Protein AF-A0A3C1ZRZ1-F1 (afdb_monomer)

Radius of gyration: 20.9 Å; Cα contacts (8 Å, |Δi|>4): 42; chains: 1; bounding box: 38×24×56 Å

Foldseek 3Di:
DVLVCVVVVDQEDDDPPDDPVLVVVQVVQVVVVHGYYDPVCVVVVVVSVVVVVVVVVVQVPDDPLRNQLVVCVVVPDDPVRSCVVVVD

Secondary structure (DSSP, 8-state):
-HHHHHHTT-SEE--TT--HHHHHHHHHHHHTT--EE-HHHHHHHHHHHHHHHHHHHHHHTS-HHHHHHHHHHHTT--HHHHHHHHT-

Nearest PDB structures (foldseek):
  4e7p-assembly2_A  TM=9.196E-01  e=2.810E-01  Streptococcus pneumoniae R6
  5hev-assembly1_A  TM=4.861E-01  e=2.804E-02  Enterococcus faecium SD3B-2
  7ve6-assembly1_B  TM=8.287E-01  e=4.220E-01  Staphylococcus aureus subsp. aureus Mu50
  6zii-assembly1_B  TM=7.839E-01  e=3.943E-01  Salmonella enterica subsp. enterica serovar Typhimurium
  6zil-assembly1_B  TM=7.740E-01  e=5.922E-01  Salmonella enterica subsp. enterica serovar Typhimurium str. LT2

Sequen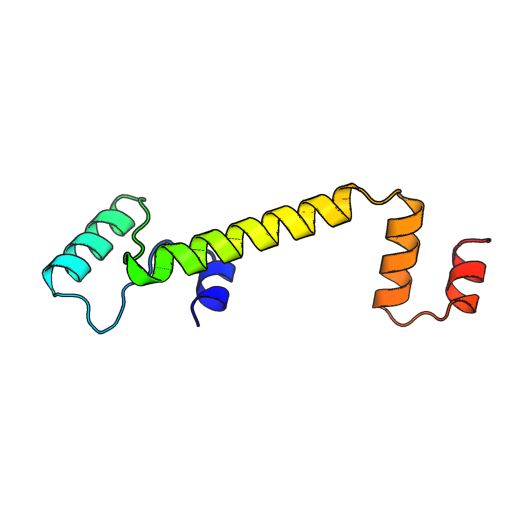ce (88 aa):
PLRTALSYGVRGYVLKNATQDVLVEAITQVAGGGNYFHQPIQDQMLAYFRGKKEAGAALSNLSERELEIIKEIAVGGSSVDIAERLHL

pLDDT: mean 85.67, std 5.1, range [73.0, 95.12]

Structure (mmCIF, N/CA/C/O backbone):
data_AF-A0A3C1ZRZ1-F1
#
_entry.id   AF-A0A3C1ZRZ1-F1
#
loop_
_atom_site.group_PDB
_atom_site.id
_atom_site.type_symbol
_atom_site.label_atom_id
_atom_site.label_alt_id
_atom_site.label_comp_id
_atom_site.label_asym_id
_atom_site.label_entity_id
_atom_site.label_seq_id
_atom_site.pdbx_PDB_ins_code
_atom_site.Cartn_x
_atom_site.Cartn_y
_atom_site.Cartn_z
_atom_site.occupancy
_atom_site.B_iso_or_equiv
_atom_s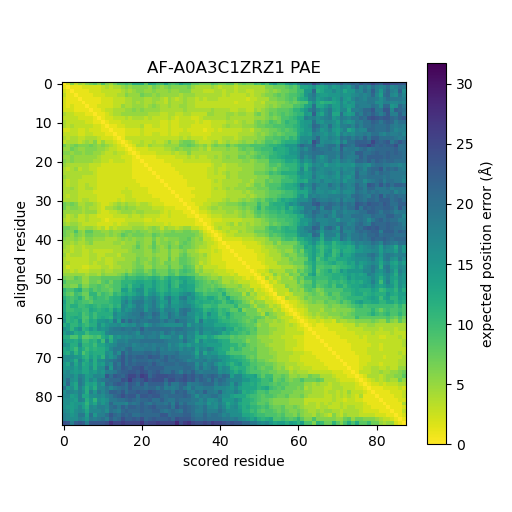ite.auth_seq_id
_atom_site.auth_comp_id
_atom_site.auth_asym_id
_atom_site.auth_atom_id
_atom_site.pdbx_PDB_model_num
ATOM 1 N N . PRO A 1 1 ? 0.144 -11.754 2.865 1.00 77.56 1 PRO A N 1
ATOM 2 C CA . PRO A 1 1 ? -1.219 -11.408 3.344 1.00 77.56 1 PRO A CA 1
ATOM 3 C C . PRO A 1 1 ? -1.407 -9.897 3.550 1.00 77.56 1 PRO A C 1
ATOM 5 O O . PRO A 1 1 ? -2.233 -9.317 2.857 1.00 77.56 1 PRO A O 1
ATOM 8 N N . LEU A 1 2 ? -0.613 -9.244 4.413 1.00 84.00 2 LEU A N 1
ATOM 9 C CA . LEU A 1 2 ? -0.748 -7.803 4.682 1.00 84.00 2 LEU A CA 1
ATOM 10 C C . LEU A 1 2 ? -0.502 -6.933 3.437 1.00 84.00 2 LEU A C 1
ATOM 12 O O . LEU A 1 2 ? -1.356 -6.129 3.092 1.00 84.00 2 LEU A O 1
ATOM 16 N N . ARG A 1 3 ? 0.609 -7.137 2.708 1.00 83.25 3 ARG A N 1
ATOM 17 C CA . ARG A 1 3 ? 0.906 -6.388 1.464 1.00 83.25 3 ARG A CA 1
ATOM 18 C C . ARG A 1 3 ? -0.216 -6.488 0.425 1.00 83.25 3 ARG A C 1
ATOM 20 O O . ARG A 1 3 ? -0.549 -5.491 -0.199 1.00 83.25 3 ARG A O 1
ATOM 27 N N . THR A 1 4 ? -0.797 -7.677 0.271 1.00 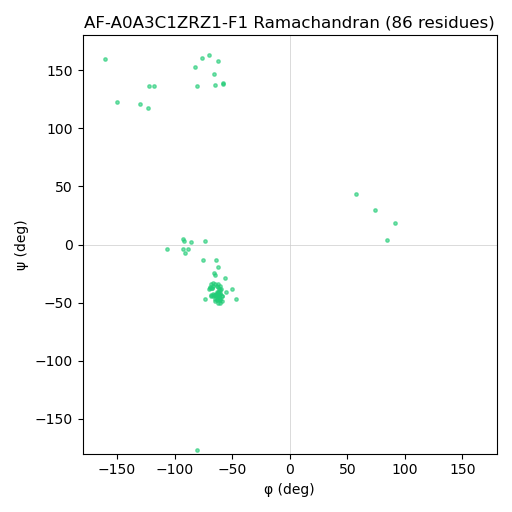85.75 4 THR A N 1
ATOM 28 C CA . THR A 1 4 ? -1.920 -7.935 -0.641 1.00 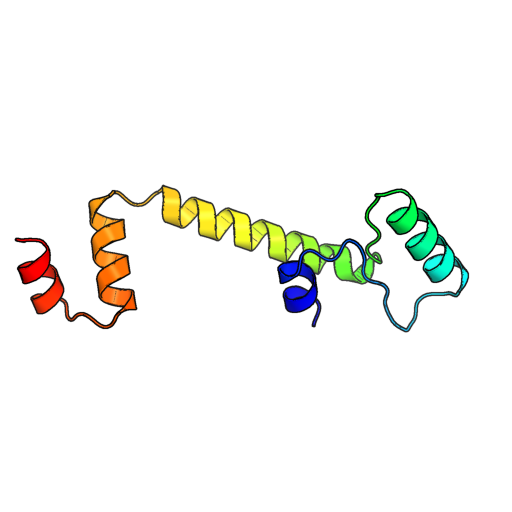85.75 4 THR A CA 1
ATOM 29 C C . THR A 1 4 ? -3.184 -7.198 -0.194 1.00 85.75 4 THR A C 1
ATOM 31 O O . THR A 1 4 ? -3.862 -6.580 -1.004 1.00 85.75 4 THR A O 1
ATOM 34 N N . ALA A 1 5 ? -3.485 -7.202 1.105 1.00 86.69 5 ALA A N 1
ATOM 35 C CA . ALA A 1 5 ? -4.610 -6.447 1.646 1.00 86.69 5 ALA A CA 1
ATOM 36 C C . ALA A 1 5 ? -4.403 -4.931 1.454 1.00 86.69 5 ALA A C 1
ATOM 38 O O . ALA A 1 5 ? -5.293 -4.239 0.967 1.00 86.69 5 ALA A O 1
ATOM 39 N N . LEU A 1 6 ? -3.197 -4.424 1.732 1.00 86.25 6 LEU A N 1
ATOM 40 C CA . LEU A 1 6 ? -2.840 -3.020 1.511 1.00 86.25 6 LEU A CA 1
ATOM 41 C C . LEU A 1 6 ? -2.927 -2.620 0.030 1.00 86.25 6 LEU A C 1
ATOM 43 O O . LEU A 1 6 ? -3.379 -1.517 -0.265 1.00 86.25 6 LEU A O 1
ATOM 47 N N . SER A 1 7 ? -2.569 -3.503 -0.912 1.00 85.00 7 SER A N 1
ATOM 48 C CA . SER A 1 7 ? -2.733 -3.213 -2.344 1.00 85.00 7 SER A CA 1
ATOM 49 C C . SER A 1 7 ? -4.193 -3.092 -2.783 1.00 85.00 7 SER A C 1
ATOM 51 O O . SER A 1 7 ? -4.458 -2.391 -3.753 1.00 85.00 7 SER A O 1
ATOM 53 N N . TYR A 1 8 ? -5.133 -3.711 -2.061 1.00 89.12 8 TYR A N 1
ATOM 54 C CA . TYR A 1 8 ? -6.572 -3.563 -2.302 1.00 89.12 8 TYR A CA 1
ATOM 55 C C . TYR A 1 8 ? -7.196 -2.351 -1.592 1.00 89.12 8 TYR A C 1
ATOM 57 O O . TYR A 1 8 ? -8.402 -2.143 -1.691 1.00 89.12 8 TYR A O 1
ATOM 65 N N . GLY A 1 9 ? -6.404 -1.541 -0.879 1.00 84.25 9 GLY A N 1
ATOM 66 C CA . GLY A 1 9 ? -6.898 -0.322 -0.235 1.00 84.25 9 GLY A CA 1
ATOM 67 C C . GLY A 1 9 ? -7.740 -0.575 1.017 1.00 84.25 9 GLY A C 1
ATOM 68 O O . GLY A 1 9 ? -8.640 0.204 1.326 1.00 84.25 9 GLY A O 1
ATOM 69 N N . VAL A 1 10 ? -7.470 -1.663 1.745 1.00 90.06 10 VAL A N 1
ATOM 70 C CA . VAL A 1 10 ? -8.153 -1.938 3.017 1.00 90.06 10 VAL A CA 1
ATOM 71 C C . VAL A 1 10 ? -7.959 -0.793 4.016 1.00 90.06 10 VAL A C 1
ATOM 73 O O . VAL A 1 10 ? -6.860 -0.261 4.173 1.00 90.06 10 VAL A O 1
ATOM 76 N N . ARG A 1 11 ? -9.034 -0.450 4.731 1.00 87.06 11 ARG A N 1
ATOM 77 C CA . ARG A 1 11 ? -9.038 0.584 5.782 1.00 87.06 11 ARG A CA 1
ATOM 78 C C . ARG A 1 11 ? -8.744 0.042 7.178 1.00 87.06 11 ARG A C 1
ATOM 80 O O . ARG A 1 11 ? -8.545 0.816 8.105 1.00 87.06 11 ARG A O 1
ATOM 87 N N . GLY A 1 12 ? -8.670 -1.277 7.345 1.00 88.31 12 GLY A N 1
ATOM 88 C CA . GLY A 1 12 ? -8.207 -1.826 8.607 1.00 88.31 12 GLY A CA 1
ATOM 89 C C . GLY A 1 12 ? -7.729 -3.265 8.555 1.00 88.31 12 GLY A C 1
ATOM 90 O O . GLY A 1 12 ? -8.037 -4.011 7.624 1.00 88.31 12 GLY A O 1
ATOM 91 N N . TYR A 1 13 ? -6.931 -3.630 9.557 1.00 89.56 13 TYR A N 1
ATOM 92 C CA . TYR A 1 13 ? -6.364 -4.965 9.715 1.00 89.56 13 TYR A CA 1
ATOM 93 C C . TYR A 1 13 ? -6.154 -5.281 11.201 1.00 89.56 13 TYR A C 1
ATOM 95 O O . TYR A 1 13 ? -5.427 -4.579 11.911 1.00 89.56 13 TYR A O 1
ATOM 103 N N . VAL A 1 14 ? -6.773 -6.371 11.656 1.00 90.69 14 VAL A N 1
ATOM 104 C CA . VAL A 1 14 ? -6.741 -6.848 13.045 1.00 90.69 14 VAL A CA 1
ATOM 105 C C . VAL A 1 14 ? -6.084 -8.227 13.083 1.00 90.69 14 VAL A C 1
ATOM 107 O O . VAL A 1 14 ? -6.338 -9.073 12.223 1.00 90.69 14 VAL A O 1
ATOM 110 N N . LEU A 1 15 ? -5.201 -8.453 14.057 1.00 89.25 15 LEU A N 1
ATOM 111 C CA . LEU A 1 15 ? -4.557 -9.751 14.247 1.00 89.25 15 LEU A CA 1
ATOM 112 C C . LEU A 1 15 ? -5.465 -10.704 15.025 1.00 89.25 15 LEU A C 1
ATOM 114 O O . LEU A 1 15 ? -6.266 -10.290 15.852 1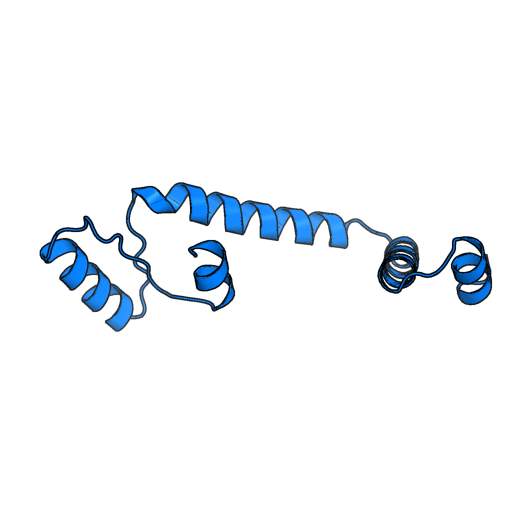.00 89.25 15 LEU A O 1
ATOM 118 N N . LYS A 1 16 ? -5.299 -12.008 14.794 1.00 87.06 16 LYS A N 1
ATOM 119 C CA . LYS A 1 16 ? -6.119 -13.051 15.435 1.00 87.06 16 LYS A CA 1
ATOM 120 C C . LYS A 1 16 ? -5.987 -13.104 16.964 1.00 87.06 16 LYS A C 1
ATOM 122 O O . LYS A 1 16 ? -6.837 -13.695 17.611 1.00 87.06 16 LYS A O 1
ATOM 127 N N . ASN A 1 17 ? -4.918 -12.537 17.521 1.00 86.69 17 ASN A N 1
ATOM 128 C CA . ASN A 1 17 ? -4.660 -12.457 18.960 1.00 86.69 17 ASN A CA 1
ATOM 129 C C . ASN A 1 17 ? -5.182 -11.159 19.600 1.00 86.69 17 ASN A C 1
ATOM 131 O O . ASN A 1 17 ? -4.899 -10.911 20.769 1.00 86.69 17 ASN A O 1
ATOM 135 N N . ALA A 1 18 ? -5.880 -10.315 18.838 1.00 86.38 18 ALA A N 1
ATOM 136 C CA . ALA A 1 18 ? -6.506 -9.116 19.368 1.00 86.38 18 ALA A CA 1
ATOM 137 C C . ALA A 1 18 ? -7.636 -9.468 20.345 1.00 86.38 18 ALA A C 1
ATOM 139 O O . ALA A 1 18 ? -8.338 -10.466 20.173 1.00 86.38 18 ALA A O 1
ATOM 140 N N . THR A 1 19 ? -7.819 -8.626 21.359 1.00 90.12 19 THR A N 1
ATOM 141 C CA . THR A 1 19 ? -8.942 -8.753 22.289 1.00 90.12 19 THR A CA 1
ATOM 142 C C . THR A 1 19 ? -10.258 -8.391 21.603 1.00 90.12 19 THR A C 1
ATOM 144 O O . THR A 1 19 ? -10.290 -7.749 20.550 1.00 90.12 19 THR A O 1
ATOM 147 N N . GLN A 1 20 ? -11.370 -8.794 22.216 1.00 91.19 20 GLN A N 1
ATOM 148 C CA . GLN A 1 20 ? -12.699 -8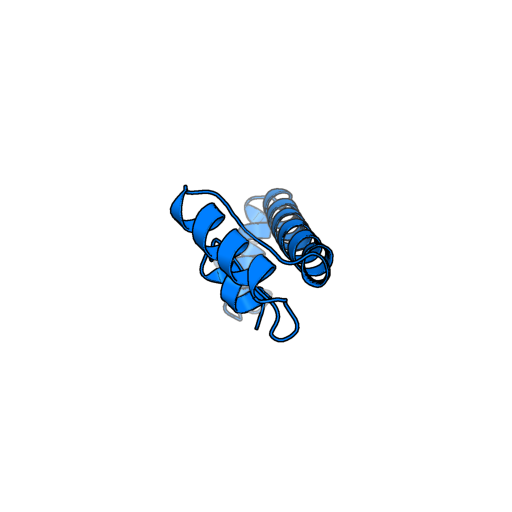.452 21.718 1.00 91.19 20 GLN A CA 1
ATOM 149 C C . GLN A 1 20 ? -12.914 -6.932 21.670 1.00 91.19 20 GLN A C 1
ATOM 151 O O . GLN A 1 20 ? -13.457 -6.431 20.688 1.00 91.19 20 GLN A O 1
ATOM 156 N N . ASP A 1 21 ? -12.410 -6.201 22.665 1.00 91.31 21 ASP A N 1
ATOM 157 C CA . ASP A 1 21 ? -12.505 -4.738 22.722 1.00 91.31 21 ASP A CA 1
ATOM 158 C C . ASP A 1 21 ? -11.783 -4.079 21.544 1.00 91.31 21 ASP A C 1
ATOM 160 O O . ASP A 1 21 ? -12.344 -3.212 20.877 1.00 91.31 21 ASP A O 1
ATOM 164 N N . VAL A 1 22 ? -10.579 -4.564 21.216 1.00 89.62 22 VAL A N 1
ATOM 165 C CA . VAL A 1 22 ? -9.806 -4.106 20.052 1.00 89.62 22 VAL A CA 1
ATOM 166 C C . VAL A 1 22 ? -10.568 -4.346 18.749 1.00 89.62 22 VAL A C 1
ATOM 168 O O . VAL A 1 22 ? -10.542 -3.513 17.843 1.00 89.62 22 VAL A O 1
ATOM 171 N N . LEU A 1 23 ? -11.260 -5.479 18.630 1.00 90.56 23 LEU A N 1
ATOM 172 C CA . LEU A 1 23 ? -12.054 -5.772 17.441 1.00 90.56 23 LEU A CA 1
ATOM 173 C C . LEU A 1 23 ? -13.244 -4.810 17.308 1.00 90.56 23 LEU A C 1
ATOM 175 O O . LEU A 1 23 ? -13.504 -4.303 16.216 1.00 90.56 23 LEU A O 1
ATOM 179 N N . VAL A 1 24 ? -13.952 -4.547 18.409 1.00 93.81 24 VAL A N 1
ATOM 180 C CA . VAL A 1 24 ? -15.089 -3.613 18.439 1.00 93.81 24 VAL A CA 1
ATOM 181 C C . VAL A 1 24 ? -14.631 -2.188 18.125 1.00 93.81 24 VAL A C 1
ATOM 183 O O . VAL A 1 24 ? -15.267 -1.501 17.322 1.00 93.81 24 VAL A O 1
ATOM 186 N N . GLU A 1 25 ? -13.504 -1.759 18.690 1.00 91.88 25 GLU A N 1
ATOM 187 C CA . GLU A 1 25 ? -12.878 -0.471 18.391 1.00 91.88 25 GLU A CA 1
ATOM 188 C C . GLU A 1 25 ? -12.539 -0.356 16.900 1.00 91.88 25 GLU A C 1
ATOM 190 O O . GLU A 1 25 ? -12.930 0.614 16.247 1.00 91.88 25 GLU A O 1
ATOM 195 N N . ALA A 1 26 ? -11.892 -1.379 16.333 1.00 91.62 26 ALA A N 1
ATOM 196 C CA . ALA A 1 26 ? -11.511 -1.403 14.926 1.00 91.62 26 ALA A CA 1
ATOM 197 C C . ALA A 1 26 ? -12.713 -1.269 13.985 1.00 91.62 26 ALA A C 1
ATOM 199 O O . ALA A 1 26 ? -12.671 -0.500 13.022 1.00 91.62 26 ALA A O 1
ATOM 200 N N . ILE A 1 27 ? -13.799 -1.993 14.270 1.00 92.81 27 ILE A N 1
ATOM 201 C CA . ILE A 1 27 ? -15.040 -1.914 13.491 1.00 92.81 27 ILE A CA 1
ATOM 202 C C . ILE A 1 27 ? -15.631 -0.508 13.584 1.00 92.81 27 ILE A C 1
ATOM 204 O O . ILE A 1 27 ? -15.964 0.086 12.559 1.00 92.81 27 ILE A O 1
ATOM 208 N N . THR A 1 28 ? -15.728 0.036 14.798 1.00 95.12 28 THR A N 1
ATOM 209 C CA . THR A 1 28 ? -16.332 1.352 15.046 1.00 95.12 28 THR A CA 1
ATOM 210 C C . THR A 1 28 ? -15.546 2.461 14.345 1.00 95.12 28 THR A C 1
ATOM 212 O O . THR A 1 28 ? -16.132 3.321 13.687 1.00 95.12 28 THR A O 1
ATOM 215 N N . GLN A 1 29 ? -14.212 2.413 14.406 1.00 94.06 29 GLN A N 1
ATOM 216 C CA . GLN A 1 29 ? -13.348 3.409 13.776 1.00 94.06 29 GLN A CA 1
ATOM 217 C C . GLN A 1 29 ? -13.447 3.373 12.245 1.00 94.06 29 GLN A C 1
ATOM 219 O O . GLN A 1 29 ? -13.560 4.423 11.609 1.00 94.06 29 GLN A O 1
ATOM 224 N N . VAL A 1 30 ? -13.446 2.178 11.645 1.00 94.12 30 VAL A N 1
ATOM 225 C CA . VAL A 1 30 ? -13.571 2.027 10.185 1.00 94.12 30 VAL A CA 1
ATOM 226 C C . VAL A 1 30 ? -14.975 2.401 9.703 1.00 94.12 30 VAL A C 1
ATOM 228 O O . VAL A 1 30 ? -15.111 3.017 8.644 1.00 94.12 30 VAL A O 1
ATOM 231 N N . ALA A 1 31 ? -16.018 2.093 10.480 1.00 92.50 31 ALA A N 1
ATOM 232 C CA . ALA A 1 31 ? -17.389 2.512 10.189 1.00 92.50 31 ALA A CA 1
ATOM 233 C C . ALA A 1 31 ? -17.540 4.044 10.191 1.00 92.50 31 ALA A C 1
ATOM 235 O O . ALA A 1 31 ? -18.269 4.587 9.364 1.00 92.50 31 ALA A O 1
ATOM 236 N N . GLY A 1 32 ? -16.794 4.744 11.052 1.00 93.44 32 GLY A N 1
ATOM 237 C CA . GLY A 1 32 ? -16.701 6.207 11.070 1.00 93.44 32 GLY A CA 1
ATOM 238 C C . GLY A 1 32 ? -15.880 6.823 9.928 1.00 93.44 32 GLY A C 1
ATOM 239 O O . GLY A 1 32 ? -15.689 8.035 9.905 1.00 93.44 32 GLY A O 1
ATOM 240 N N . GLY A 1 33 ? -15.368 6.018 8.990 1.00 89.25 33 GLY A N 1
ATOM 241 C CA . GLY A 1 33 ? -14.523 6.477 7.883 1.00 89.25 33 GLY A CA 1
ATOM 242 C C . GLY A 1 33 ? -13.039 6.615 8.234 1.00 89.25 33 GLY A C 1
ATOM 243 O O . GLY A 1 33 ? -12.255 7.051 7.391 1.00 89.25 33 GLY A O 1
ATOM 244 N N . GLY A 1 34 ? -12.648 6.232 9.451 1.00 89.25 34 GLY A N 1
ATOM 245 C CA . GLY A 1 34 ? -11.256 6.163 9.873 1.00 89.25 34 GLY A CA 1
ATOM 246 C C . GLY A 1 34 ? -10.554 4.891 9.396 1.00 89.25 34 GLY A C 1
ATOM 247 O O . G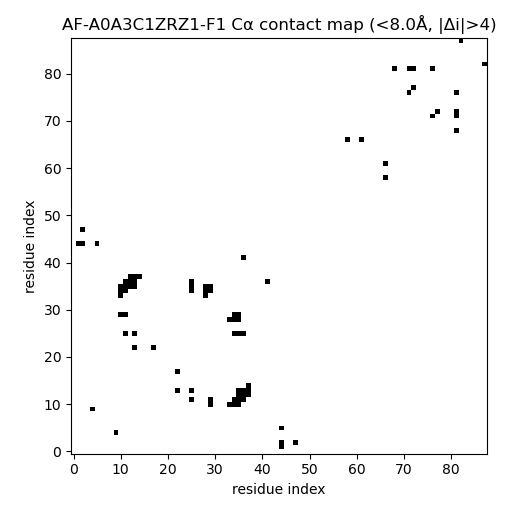LY A 1 34 ? -11.127 4.047 8.703 1.00 89.25 34 GLY A O 1
ATOM 248 N N . ASN A 1 35 ? -9.298 4.748 9.815 1.00 88.75 35 ASN A N 1
ATOM 249 C CA . ASN A 1 35 ? -8.493 3.564 9.551 1.00 88.75 35 ASN A CA 1
ATOM 250 C C . ASN A 1 35 ? -8.011 2.940 10.863 1.00 88.75 35 ASN A C 1
ATOM 252 O O . ASN A 1 35 ? -7.509 3.672 11.713 1.00 88.75 35 ASN A O 1
ATOM 256 N N . TYR A 1 36 ? -8.079 1.610 10.982 1.00 90.06 36 TYR A N 1
ATOM 257 C CA . TYR A 1 36 ? -7.592 0.876 12.157 1.00 90.06 36 TYR A CA 1
ATOM 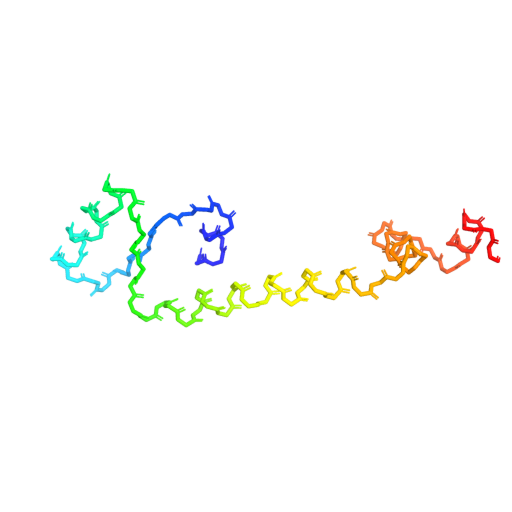258 C C . TYR A 1 36 ? -6.544 -0.171 11.776 1.00 90.06 36 TYR A C 1
ATOM 260 O O . TYR A 1 36 ? -6.849 -1.153 11.099 1.00 90.06 36 TYR A O 1
ATOM 268 N N . PHE A 1 37 ? -5.318 -0.032 12.275 1.00 87.69 37 PHE A N 1
ATOM 269 C CA . PHE A 1 37 ? -4.264 -1.029 12.081 1.00 87.69 37 PHE A CA 1
ATOM 270 C C . PHE A 1 37 ? -3.619 -1.384 13.414 1.00 87.69 37 PHE A C 1
ATOM 272 O O . PHE A 1 37 ? -3.059 -0.522 14.097 1.00 87.69 37 PHE A O 1
ATOM 279 N N . HIS A 1 38 ? -3.678 -2.670 13.763 1.00 85.75 38 HIS A N 1
ATOM 280 C CA . HIS A 1 38 ? -3.127 -3.173 15.017 1.00 85.75 38 HIS A CA 1
ATOM 281 C C . HIS A 1 38 ? -1.619 -2.864 15.128 1.00 85.75 38 HIS A C 1
ATOM 283 O O . HIS A 1 38 ? -0.871 -3.012 14.164 1.00 85.75 38 HIS A O 1
ATOM 289 N N . GLN A 1 39 ? -1.152 -2.454 16.307 1.00 81.12 39 GLN A N 1
ATOM 290 C CA . GLN A 1 39 ? 0.218 -1.959 16.540 1.00 81.12 39 GLN A CA 1
ATOM 291 C C . GLN A 1 39 ? 1.359 -2.816 15.932 1.00 81.12 39 GLN A C 1
ATOM 293 O O . GLN A 1 39 ? 2.188 -2.268 15.208 1.00 81.12 39 GLN A O 1
ATOM 298 N N . PRO A 1 40 ? 1.373 -4.155 16.084 1.00 79.12 40 PRO A N 1
ATOM 299 C CA . PRO A 1 40 ? 2.444 -5.025 15.588 1.00 79.12 40 PRO A CA 1
ATOM 300 C C . PRO A 1 40 ? 2.604 -5.061 14.061 1.00 79.12 40 PRO A C 1
ATOM 302 O O . PRO A 1 40 ? 3.587 -5.602 13.563 1.00 79.12 40 PRO A O 1
ATOM 305 N N . ILE A 1 41 ? 1.633 -4.550 13.298 1.00 83.00 41 ILE A N 1
ATOM 306 C CA . ILE A 1 41 ? 1.713 -4.488 11.830 1.00 83.00 41 ILE A CA 1
ATOM 307 C C . ILE A 1 41 ? 1.960 -3.069 11.305 1.00 83.00 41 ILE A C 1
ATOM 309 O O . ILE A 1 41 ? 2.132 -2.904 10.095 1.00 83.00 41 ILE A O 1
ATOM 313 N N . GLN A 1 42 ? 1.997 -2.056 12.179 1.00 82.25 42 GLN A N 1
ATOM 314 C CA . GLN A 1 42 ? 2.228 -0.667 11.773 1.00 82.25 42 GLN A CA 1
ATOM 315 C C . GLN A 1 42 ? 3.601 -0.497 11.118 1.00 82.25 42 GLN A C 1
ATOM 317 O O . GLN A 1 42 ? 3.691 0.136 10.069 1.00 82.25 42 GLN A O 1
ATOM 322 N N . ASP A 1 43 ? 4.644 -1.147 11.639 1.00 83.75 43 ASP A N 1
ATOM 323 C CA . ASP A 1 43 ? 5.985 -1.094 11.042 1.00 83.75 43 ASP A CA 1
ATOM 324 C C . ASP A 1 43 ? 6.016 -1.680 9.625 1.00 83.75 43 ASP A C 1
ATOM 326 O O . ASP A 1 43 ? 6.582 -1.089 8.704 1.00 83.75 43 ASP A O 1
ATOM 330 N N . GLN A 1 44 ? 5.344 -2.817 9.408 1.00 84.12 44 GLN A N 1
ATOM 331 C CA . GLN A 1 44 ? 5.245 -3.429 8.078 1.00 84.12 44 GLN A CA 1
ATOM 332 C C . GLN A 1 44 ? 4.440 -2.560 7.105 1.00 84.12 44 GLN A C 1
ATOM 334 O O . GLN A 1 44 ? 4.759 -2.492 5.916 1.00 84.12 44 GLN A O 1
ATOM 339 N N . MET A 1 45 ? 3.405 -1.882 7.602 1.00 84.75 45 MET A N 1
ATOM 340 C CA . MET A 1 45 ? 2.617 -0.928 6.828 1.00 84.75 45 MET A CA 1
ATOM 341 C C . MET A 1 45 ? 3.471 0.282 6.424 1.00 84.75 45 MET A C 1
ATOM 343 O O . MET A 1 45 ? 3.520 0.628 5.244 1.00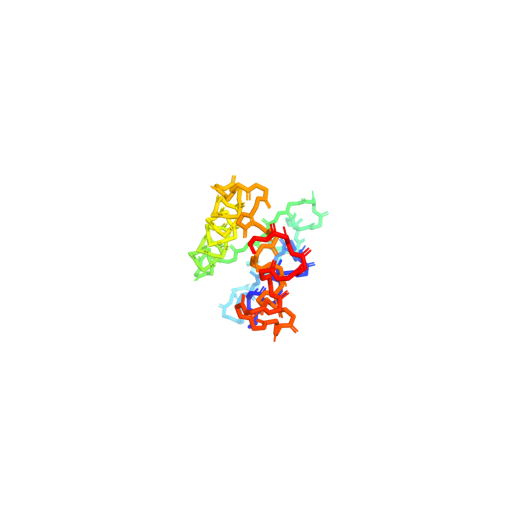 84.75 45 MET A O 1
ATOM 347 N N . LEU A 1 46 ? 4.198 0.884 7.369 1.00 84.00 46 LEU A N 1
ATOM 348 C CA . LEU A 1 46 ? 5.110 2.000 7.111 1.00 84.00 46 LEU A CA 1
ATOM 349 C C . LEU A 1 46 ? 6.190 1.619 6.094 1.00 84.00 46 LEU A C 1
ATOM 351 O O . LEU A 1 46 ? 6.434 2.377 5.154 1.00 84.00 46 LEU A O 1
ATOM 355 N N . ALA A 1 47 ? 6.786 0.433 6.228 1.00 85.44 47 ALA A N 1
ATOM 356 C CA . ALA A 1 47 ? 7.759 -0.086 5.272 1.00 85.44 47 ALA A CA 1
ATOM 357 C C . ALA A 1 47 ? 7.163 -0.239 3.861 1.00 85.44 47 ALA A C 1
ATOM 359 O O . ALA A 1 47 ? 7.795 0.151 2.879 1.00 85.44 47 ALA A O 1
ATOM 360 N N . TYR A 1 48 ? 5.925 -0.735 3.742 1.00 84.94 48 TYR A N 1
ATOM 361 C CA . TYR A 1 48 ? 5.236 -0.849 2.454 1.00 84.94 48 TYR A CA 1
ATOM 362 C C . TYR A 1 48 ? 5.035 0.516 1.778 1.00 84.94 48 TYR A C 1
ATOM 364 O O . TYR A 1 48 ? 5.333 0.666 0.591 1.00 84.94 48 TYR A O 1
ATOM 372 N N . PHE A 1 49 ? 4.569 1.525 2.521 1.00 82.62 49 PHE A N 1
ATOM 373 C CA . PHE A 1 49 ? 4.358 2.866 1.968 1.00 82.62 49 PHE A CA 1
ATOM 374 C C . PHE A 1 49 ? 5.667 3.581 1.629 1.00 82.62 49 PHE A C 1
ATOM 376 O O . PHE A 1 49 ? 5.733 4.247 0.594 1.00 82.62 49 PHE A O 1
ATOM 383 N N . ARG A 1 50 ? 6.718 3.411 2.444 1.00 84.31 50 ARG A N 1
ATOM 384 C CA . ARG A 1 50 ? 8.060 3.929 2.136 1.00 84.31 50 ARG A CA 1
ATOM 385 C C . ARG A 1 50 ? 8.605 3.328 0.845 1.00 84.31 50 ARG A C 1
ATOM 387 O O . ARG A 1 50 ? 8.937 4.087 -0.058 1.00 84.31 50 ARG A O 1
ATOM 394 N N . GLY A 1 51 ? 8.566 2.003 0.698 1.00 78.31 51 GLY A N 1
ATOM 395 C CA . GLY A 1 51 ? 9.015 1.341 -0.530 1.00 78.31 51 GLY A CA 1
ATOM 396 C C . GLY A 1 51 ? 8.222 1.772 -1.771 1.00 78.31 51 GLY A C 1
ATOM 397 O O . GLY A 1 51 ? 8.793 1.948 -2.843 1.00 78.31 51 GLY A O 1
ATOM 398 N N . LYS A 1 52 ? 6.910 2.021 -1.638 1.00 75.88 52 LYS A N 1
ATOM 399 C CA . LYS A 1 52 ? 6.083 2.533 -2.746 1.00 75.88 52 LYS A CA 1
ATOM 400 C C . LYS A 1 52 ? 6.470 3.965 -3.145 1.00 75.88 52 LYS A C 1
ATOM 402 O O . LYS A 1 52 ? 6.472 4.285 -4.331 1.00 75.88 52 LYS A O 1
ATOM 407 N N . LYS A 1 53 ? 6.817 4.812 -2.169 1.00 76.94 53 LYS A N 1
ATOM 408 C CA . LYS A 1 53 ? 7.305 6.179 -2.403 1.00 76.94 53 LYS A CA 1
ATOM 409 C C . LYS A 1 53 ? 8.690 6.178 -3.056 1.00 76.94 53 LYS A C 1
ATOM 411 O O . LYS A 1 53 ? 8.898 6.930 -3.999 1.00 76.94 53 LYS A O 1
ATOM 416 N N . GLU A 1 54 ? 9.602 5.330 -2.590 1.00 76.56 54 GLU A N 1
ATOM 417 C CA . GLU A 1 54 ? 10.954 5.192 -3.149 1.00 76.56 54 GLU A CA 1
ATOM 418 C C . GLU A 1 54 ? 10.931 4.666 -4.588 1.00 76.56 54 GLU A C 1
ATOM 420 O O . GLU A 1 54 ? 11.598 5.229 -5.450 1.00 76.56 54 GLU A O 1
ATOM 425 N N . ALA A 1 55 ? 10.104 3.657 -4.884 1.00 73.56 55 ALA A N 1
ATOM 426 C CA . ALA A 1 55 ? 9.934 3.156 -6.248 1.00 73.56 55 ALA A CA 1
ATOM 427 C C . ALA A 1 55 ? 9.368 4.230 -7.195 1.00 73.56 55 ALA A C 1
ATOM 429 O O . ALA A 1 55 ? 9.842 4.375 -8.320 1.00 73.56 55 ALA A O 1
ATOM 430 N N . GLY A 1 56 ? 8.388 5.014 -6.733 1.00 73.00 56 GLY A N 1
ATOM 431 C CA . GLY A 1 56 ? 7.874 6.158 -7.489 1.00 73.00 56 GLY A CA 1
ATOM 432 C C . GLY A 1 56 ? 8.941 7.228 -7.727 1.00 73.00 56 GLY A C 1
ATOM 433 O O . GLY A 1 56 ? 9.075 7.701 -8.850 1.00 73.00 56 GLY A O 1
ATOM 434 N N . ALA A 1 57 ? 9.734 7.551 -6.699 1.00 74.56 57 ALA A N 1
ATOM 435 C CA . ALA A 1 57 ? 10.817 8.530 -6.779 1.00 74.56 57 ALA A CA 1
ATOM 436 C C . ALA A 1 57 ? 11.923 8.111 -7.767 1.00 74.56 57 ALA A C 1
ATOM 438 O O . ALA A 1 57 ? 12.413 8.938 -8.534 1.00 74.56 57 ALA A O 1
ATOM 439 N N . ALA A 1 58 ? 12.285 6.825 -7.778 1.00 77.44 58 ALA A N 1
ATOM 440 C CA . ALA A 1 58 ? 13.264 6.272 -8.710 1.00 77.44 58 ALA A CA 1
ATOM 441 C C . ALA A 1 58 ? 12.796 6.392 -10.168 1.00 77.44 58 ALA A C 1
ATOM 443 O O . ALA A 1 58 ? 13.579 6.783 -11.025 1.00 77.44 58 ALA A O 1
ATOM 444 N N . LEU A 1 59 ? 11.513 6.126 -10.439 1.00 75.88 59 LEU A N 1
ATOM 445 C CA . LEU A 1 59 ? 10.938 6.278 -11.778 1.00 75.88 59 LEU A CA 1
ATOM 446 C C . LEU A 1 59 ? 10.854 7.745 -12.223 1.00 75.88 59 LEU A C 1
ATOM 448 O O . LEU A 1 59 ? 11.026 8.024 -13.403 1.00 75.88 59 LEU A O 1
ATOM 452 N N . SER A 1 60 ? 10.620 8.683 -11.300 1.00 76.31 60 SER A N 1
ATOM 453 C CA . SER A 1 60 ? 10.586 10.121 -11.612 1.00 76.31 60 SER A CA 1
ATOM 454 C C . SER A 1 60 ? 11.960 10.760 -11.835 1.00 76.31 60 SER A C 1
ATOM 456 O O . SER A 1 60 ? 12.018 11.880 -12.330 1.00 76.31 60 SER A O 1
ATOM 458 N N . ASN A 1 61 ? 13.052 10.077 -11.479 1.00 82.56 61 ASN A N 1
ATOM 459 C CA . ASN A 1 61 ? 14.419 10.554 -11.720 1.00 82.56 61 ASN A CA 1
ATOM 460 C C . ASN A 1 61 ? 14.978 10.130 -13.087 1.00 82.56 61 ASN A C 1
ATOM 462 O O . ASN A 1 61 ? 16.096 10.512 -13.423 1.00 82.56 61 ASN A O 1
ATOM 466 N N . LEU A 1 62 ? 14.232 9.332 -13.851 1.00 85.19 62 LEU A N 1
ATOM 467 C CA . LEU A 1 62 ? 14.620 8.918 -15.192 1.00 85.19 62 LEU A CA 1
ATOM 468 C C . LEU A 1 62 ? 14.291 10.027 -16.190 1.00 85.19 62 LEU A C 1
ATOM 470 O O . LEU A 1 62 ? 13.198 10.596 -16.166 1.00 85.19 62 LEU A O 1
ATOM 474 N N . SER A 1 63 ? 15.214 10.294 -17.106 1.00 87.38 63 SER A N 1
ATOM 475 C CA . SER A 1 63 ? 14.907 11.052 -18.316 1.00 87.38 63 SER A CA 1
ATOM 476 C C . SER A 1 63 ? 13.874 10.306 -19.165 1.00 87.38 63 SER A C 1
ATOM 478 O O . SER A 1 63 ? 13.741 9.081 -19.077 1.00 87.38 63 SER A O 1
ATOM 480 N N . GLU A 1 64 ? 13.157 11.030 -20.032 1.00 84.94 64 GLU A N 1
ATOM 481 C CA . GLU A 1 64 ? 12.190 10.424 -20.966 1.00 84.94 64 GLU A CA 1
ATOM 482 C C . GLU A 1 64 ? 12.814 9.253 -21.732 1.00 84.94 64 GLU A C 1
ATOM 484 O O . GLU A 1 64 ? 12.200 8.196 -21.883 1.00 84.94 64 GLU A O 1
ATOM 489 N N . ARG A 1 65 ? 14.089 9.408 -22.100 1.00 86.31 65 ARG A N 1
ATOM 490 C CA . ARG A 1 65 ? 14.852 8.410 -22.831 1.00 86.31 65 ARG A CA 1
ATOM 491 C C . ARG A 1 65 ? 15.162 7.153 -22.028 1.00 86.31 65 ARG A C 1
ATOM 493 O O . ARG A 1 65 ? 15.017 6.045 -22.535 1.00 86.31 65 ARG A O 1
ATOM 500 N N . GLU A 1 66 ? 15.577 7.298 -20.776 1.00 88.62 66 GLU A N 1
ATOM 501 C CA . GLU A 1 66 ? 15.823 6.147 -19.899 1.00 88.62 66 GLU A CA 1
ATOM 502 C C . GLU A 1 66 ? 14.525 5.387 -19.605 1.00 88.62 66 GLU A C 1
ATOM 504 O O . GLU A 1 66 ? 14.522 4.159 -19.512 1.00 88.62 66 GLU A O 1
ATOM 509 N N . LEU A 1 67 ? 13.403 6.103 -19.519 1.00 88.31 67 LEU A N 1
ATOM 510 C CA . LEU A 1 67 ? 12.090 5.514 -19.290 1.00 88.31 67 LEU A CA 1
ATOM 511 C C . LEU A 1 67 ? 11.595 4.718 -20.514 1.00 88.31 67 LEU A C 1
ATOM 513 O O . LEU A 1 67 ? 11.016 3.644 -20.344 1.00 88.31 67 LEU A O 1
ATOM 517 N N . GLU A 1 68 ? 11.852 5.195 -21.735 1.00 87.19 68 GLU A N 1
ATOM 518 C CA . GLU A 1 68 ? 11.630 4.439 -22.980 1.00 87.19 68 GLU A CA 1
ATOM 519 C C . GLU A 1 68 ? 12.461 3.152 -23.031 1.00 87.19 68 GLU A C 1
ATOM 521 O O . GLU A 1 68 ? 11.917 2.077 -23.282 1.00 87.19 68 GLU A O 1
ATOM 526 N N . ILE A 1 69 ? 13.758 3.239 -22.721 1.00 89.06 69 ILE A N 1
ATOM 527 C CA . ILE A 1 69 ? 14.664 2.081 -22.717 1.00 89.06 69 ILE A CA 1
ATOM 528 C C . ILE A 1 69 ? 14.191 1.026 -21.708 1.00 89.06 69 ILE A C 1
ATOM 530 O O . ILE A 1 69 ? 14.089 -0.153 -22.043 1.00 89.06 69 ILE A O 1
ATOM 534 N N . ILE A 1 70 ? 13.844 1.430 -20.481 1.00 87.31 70 ILE A N 1
ATOM 535 C CA . ILE A 1 70 ? 13.366 0.499 -19.446 1.00 87.31 70 ILE A CA 1
ATOM 536 C C . ILE A 1 70 ? 12.045 -0.173 -19.848 1.00 87.31 70 ILE A C 1
ATOM 538 O O . ILE A 1 70 ? 11.851 -1.352 -19.544 1.00 87.31 70 ILE A O 1
ATOM 542 N N . LYS A 1 71 ? 11.146 0.534 -20.546 1.00 87.81 71 LYS A N 1
ATOM 543 C CA . LYS A 1 71 ? 9.904 -0.060 -21.069 1.00 87.81 71 LYS A CA 1
ATOM 544 C C . LYS A 1 71 ? 10.188 -1.166 -22.081 1.00 87.81 71 LYS A C 1
ATOM 546 O O . LYS A 1 71 ? 9.581 -2.227 -21.967 1.00 87.81 71 LYS A O 1
ATOM 551 N N . GLU A 1 72 ? 11.116 -0.951 -23.012 1.00 88.69 72 GLU A N 1
ATOM 552 C CA . GLU A 1 72 ? 11.485 -1.965 -24.006 1.00 88.69 72 GLU A CA 1
ATOM 553 C C . GLU A 1 72 ? 12.195 -3.172 -23.370 1.00 88.69 72 GLU A C 1
ATOM 555 O O . GLU A 1 72 ? 11.905 -4.318 -23.719 1.00 88.69 72 GLU A O 1
ATOM 560 N N . ILE A 1 73 ? 13.046 -2.949 -22.360 1.00 87.75 73 ILE A N 1
ATOM 561 C CA . ILE A 1 73 ? 13.647 -4.042 -21.576 1.00 87.75 73 ILE A CA 1
ATOM 562 C C . ILE A 1 73 ? 12.556 -4.870 -20.882 1.00 87.75 73 ILE A C 1
ATOM 564 O O . ILE A 1 73 ? 12.612 -6.099 -20.884 1.00 87.75 73 ILE A O 1
ATOM 568 N N . ALA A 1 74 ? 11.538 -4.219 -20.308 1.00 87.50 74 ALA A N 1
ATOM 569 C CA . ALA A 1 74 ? 10.463 -4.898 -19.584 1.00 87.50 74 ALA A CA 1
ATOM 570 C C . ALA A 1 74 ? 9.602 -5.813 -20.474 1.00 87.50 74 ALA A C 1
ATOM 572 O O . ALA A 1 74 ? 9.042 -6.789 -19.973 1.00 87.50 74 ALA A O 1
ATOM 573 N N . VAL A 1 75 ? 9.509 -5.530 -21.777 1.00 89.50 75 VAL A N 1
ATOM 574 C CA . VAL A 1 75 ? 8.837 -6.398 -22.764 1.00 89.50 75 VAL A CA 1
ATOM 575 C C . VAL A 1 75 ? 9.783 -7.400 -23.438 1.00 89.50 75 VAL A C 1
ATOM 577 O O . VAL A 1 75 ? 9.340 -8.180 -24.278 1.00 89.50 75 VAL A O 1
ATOM 580 N N . GLY A 1 76 ? 11.058 -7.435 -23.036 1.00 87.50 76 GLY A N 1
ATOM 581 C CA . GLY A 1 76 ? 12.046 -8.417 -23.489 1.00 87.50 76 GLY A CA 1
ATOM 582 C C . GLY A 1 76 ? 12.857 -8.006 -24.720 1.00 87.50 76 GLY A C 1
ATOM 583 O O . GLY A 1 76 ? 13.432 -8.881 -25.364 1.00 87.50 76 GLY A O 1
ATOM 584 N N . GLY A 1 77 ? 12.910 -6.716 -25.064 1.00 86.25 77 GLY A N 1
ATOM 585 C CA . GLY A 1 77 ? 13.742 -6.221 -26.163 1.00 86.25 77 GLY A CA 1
ATOM 586 C C . GLY A 1 77 ? 15.237 -6.403 -25.883 1.00 86.25 77 GLY A C 1
ATOM 587 O O . GLY A 1 77 ? 15.703 -6.149 -24.769 1.00 86.25 77 GLY A O 1
ATOM 588 N N . SER A 1 78 ? 16.004 -6.837 -26.887 1.00 88.62 78 SER A N 1
ATOM 589 C CA . SER A 1 78 ? 17.466 -6.854 -26.793 1.00 88.62 78 SER A CA 1
ATOM 590 C C . SER A 1 78 ? 18.037 -5.444 -26.956 1.00 88.62 78 SER A C 1
ATOM 592 O O . SER A 1 78 ? 17.394 -4.563 -27.523 1.00 88.62 78 SER A O 1
ATOM 594 N N . SER A 1 79 ? 19.277 -5.216 -26.515 1.00 85.56 79 SER A N 1
ATOM 595 C CA . SER A 1 79 ? 19.937 -3.912 -26.684 1.00 85.56 79 SER A CA 1
ATOM 596 C C . SER A 1 79 ? 19.995 -3.448 -28.145 1.00 85.56 79 SER A C 1
ATOM 598 O O . SER A 1 79 ? 19.989 -2.246 -28.395 1.00 85.56 79 SER A O 1
ATOM 600 N N . VAL A 1 80 ? 20.031 -4.388 -29.097 1.00 86.69 80 VAL A N 1
ATOM 601 C CA . VAL A 1 80 ? 20.018 -4.100 -30.540 1.00 86.69 80 VAL A CA 1
ATOM 602 C C . VAL A 1 80 ? 18.624 -3.650 -30.980 1.00 86.69 80 VAL A C 1
ATOM 604 O O . VAL A 1 80 ? 18.500 -2.601 -31.604 1.00 86.69 80 VAL A O 1
ATOM 607 N N . ASP A 1 81 ? 17.574 -4.368 -30.569 1.00 83.88 81 ASP A N 1
ATOM 608 C CA . ASP A 1 81 ? 16.183 -4.013 -30.896 1.00 83.88 81 ASP A CA 1
ATOM 609 C C . ASP A 1 81 ? 15.797 -2.644 -30.321 1.00 83.88 81 ASP A C 1
ATOM 611 O O . ASP A 1 81 ? 15.083 -1.863 -30.951 1.00 83.88 81 ASP A O 1
ATOM 615 N N . ILE A 1 82 ? 16.280 -2.348 -29.111 1.00 87.31 82 ILE A N 1
ATOM 616 C CA . ILE A 1 82 ? 16.062 -1.067 -28.439 1.00 87.31 82 ILE A CA 1
ATOM 617 C C . ILE A 1 82 ? 16.733 0.052 -29.231 1.00 87.31 82 ILE A C 1
ATOM 619 O O . ILE A 1 82 ? 16.092 1.066 -29.486 1.00 87.31 82 ILE A O 1
ATOM 623 N N . ALA A 1 83 ? 17.991 -0.127 -29.646 1.00 84.88 83 ALA A N 1
ATOM 624 C CA . ALA A 1 83 ? 18.708 0.873 -30.432 1.00 84.88 83 ALA A CA 1
ATOM 625 C C . ALA A 1 83 ? 18.013 1.149 -31.774 1.00 84.88 83 ALA A C 1
ATOM 627 O O . ALA A 1 83 ? 17.796 2.309 -32.120 1.00 84.88 83 ALA A O 1
ATOM 628 N N . GLU A 1 84 ? 17.557 0.107 -32.475 1.00 84.69 84 GLU A N 1
ATOM 629 C CA . GLU A 1 84 ? 16.830 0.258 -33.740 1.00 84.69 84 GLU A CA 1
ATOM 630 C C . GLU A 1 84 ? 15.498 1.002 -33.574 1.00 84.69 84 GLU A C 1
ATOM 632 O O . GLU A 1 84 ? 15.213 1.937 -34.327 1.00 84.69 84 GLU A O 1
ATOM 637 N N . ARG A 1 85 ? 14.688 0.630 -32.571 1.00 81.19 85 ARG A N 1
ATOM 638 C CA . ARG A 1 85 ? 13.383 1.267 -32.298 1.00 81.19 85 ARG A CA 1
ATOM 639 C C . ARG A 1 85 ? 13.504 2.704 -31.834 1.00 81.19 85 ARG A C 1
ATOM 641 O O . ARG A 1 85 ? 12.619 3.515 -32.088 1.00 81.19 85 ARG A O 1
ATOM 648 N N . LEU A 1 86 ? 14.574 2.994 -31.111 1.00 83.94 86 LEU A N 1
ATOM 649 C CA . LEU A 1 86 ? 14.829 4.302 -30.548 1.00 83.94 86 LEU A CA 1
ATOM 650 C C . LEU A 1 86 ? 15.695 5.175 -31.471 1.00 83.94 86 LEU A C 1
ATOM 652 O O . LEU A 1 86 ? 15.871 6.353 -31.171 1.00 83.94 86 LEU A O 1
ATOM 656 N N . HIS A 1 87 ? 16.174 4.651 -32.602 1.00 78.94 87 HIS A N 1
ATOM 657 C CA . HIS A 1 87 ? 17.066 5.339 -33.543 1.00 78.94 87 HIS A CA 1
ATOM 658 C C . HIS A 1 87 ? 18.376 5.828 -32.893 1.00 78.94 87 HIS A C 1
ATOM 660 O O . HIS A 1 87 ? 18.790 6.970 -33.104 1.00 78.94 87 HIS A O 1
ATOM 666 N N . LEU A 1 88 ? 18.984 4.978 -32.057 1.00 73.75 88 LEU A N 1
ATOM 667 C CA . LEU A 1 88 ? 20.300 5.187 -31.434 1.00 73.75 88 LEU A CA 1
ATOM 668 C C . LEU A 1 88 ? 21.432 4.569 -32.257 1.00 73.75 88 LEU A C 1
ATOM 670 O O . LEU A 1 88 ? 21.195 3.518 -32.892 1.00 73.75 88 LEU A O 1
#

Mean predicted aligned error: 9.61 Å

Solvent-accessible surface area (backbone atoms only — not comparable to full-atom values): 5246 Å² total; per-residue (Å²): 110,68,70,61,45,56,74,71,64,60,50,60,52,79,61,94,86,57,54,72,66,57,52,54,50,38,52,54,39,37,73,72,72,44,69,30,68,44,74,94,49,45,65,62,50,52,51,52,54,50,52,53,51,49,54,52,52,59,61,70,71,46,52,75,66,57,49,52,54,52,53,40,48,75,77,67,47,49,78,65,56,46,26,65,76,68,72,102